Protein AF-A0A3C0JC57-F1 (afdb_monomer_lite)

Sequence (91 aa):
DVVGEVHRFLAERVFVAEMAGIARRNIVLDPGFGFGKSTAHNVELLAGLERLADLGLPVLAGLSRKRSIGEITGRAVPRERGAGSVAAPLI

pLDDT: mean 96.71, std 2.64, range [79.31, 98.69]

Foldseek 3Di:
DLLVVLLVVQLVVLVVCVVVVNDQQNDEAESPQQPVDDLVSNVVCLVNVVVSCVSVHHYDYQPQLHPSLCVVVVNPDSVVSHVSRVVSNVD

Secondary structure (DSSP, 8-state):
-HHHHHHHHHHHHHHHHHHTT--GGG--B---TTSS--HHHHHHHHHTHHHHHTTSS-B----TT-HHHHHHHT--SGGGGHHHHHHGGG-

Structure (mmCIF, N/CA/C/O backbone):
data_AF-A0A3C0JC57-F1
#
_entry.id   AF-A0A3C0JC57-F1
#
loop_
_atom_site.group_PDB
_atom_site.id
_atom_site.type_symbol
_atom_site.label_atom_id
_atom_site.label_alt_id
_atom_site.label_comp_id
_atom_site.label_asym_id
_atom_site.label_entity_id
_atom_site.label_seq_id
_atom_site.pdbx_PDB_ins_code
_atom_site.Cartn_x
_atom_site.Cartn_y
_atom_site.Cartn_z
_atom_site.occupancy
_atom_site.B_iso_or_equiv
_atom_site.auth_seq_id
_atom_site.auth_comp_id
_atom_site.auth_asym_id
_atom_site.auth_atom_id
_atom_site.pdbx_PDB_model_num
ATOM 1 N N . ASP A 1 1 ? -13.239 5.517 -8.954 1.00 89.69 1 ASP A N 1
ATOM 2 C CA . ASP A 1 1 ? -13.090 4.435 -7.960 1.00 89.69 1 ASP A CA 1
ATOM 3 C C . ASP A 1 1 ? -11.622 4.442 -7.534 1.00 89.69 1 ASP A C 1
ATOM 5 O O . ASP A 1 1 ? -10.779 4.795 -8.365 1.00 89.69 1 ASP A O 1
ATOM 9 N N . VAL A 1 2 ? -11.307 4.162 -6.265 1.00 97.38 2 VAL A N 1
ATOM 10 C CA . VAL A 1 2 ? -9.927 4.344 -5.762 1.00 97.38 2 VAL A CA 1
ATOM 11 C C . VAL A 1 2 ? -8.965 3.296 -6.332 1.00 97.38 2 VAL A C 1
ATOM 13 O O . VAL A 1 2 ? -7.774 3.571 -6.485 1.00 97.38 2 VAL A O 1
ATOM 16 N N . VAL A 1 3 ? -9.468 2.112 -6.691 1.00 97.50 3 VAL A N 1
ATOM 17 C CA . VAL A 1 3 ? -8.676 1.016 -7.264 1.00 97.50 3 VAL A CA 1
ATOM 18 C C . VAL A 1 3 ? -8.149 1.408 -8.640 1.00 97.50 3 VAL A C 1
ATOM 20 O O . VAL A 1 3 ? -6.956 1.284 -8.895 1.00 97.50 3 VAL A O 1
ATOM 23 N N . GLY A 1 4 ? -9.002 1.937 -9.514 1.00 97.88 4 GLY A N 1
ATOM 24 C CA . GLY A 1 4 ? -8.645 2.386 -10.857 1.00 97.88 4 GLY A CA 1
ATOM 25 C C . GLY A 1 4 ? -7.687 3.578 -10.853 1.00 97.88 4 GLY A C 1
ATOM 26 O O . GLY A 1 4 ? -6.786 3.653 -11.690 1.00 97.88 4 GLY A O 1
ATOM 27 N N . GLU A 1 5 ? -7.834 4.497 -9.896 1.00 98.06 5 GLU A N 1
ATOM 28 C CA . GLU A 1 5 ? -6.899 5.612 -9.714 1.00 98.06 5 GLU A CA 1
ATOM 29 C C . GLU A 1 5 ? -5.513 5.130 -9.274 1.00 98.06 5 GLU A C 1
ATOM 31 O O . GLU A 1 5 ? -4.513 5.508 -9.889 1.00 98.06 5 GLU A O 1
ATOM 36 N N . VAL A 1 6 ? -5.451 4.248 -8.270 1.00 98.19 6 VAL A N 1
ATOM 37 C CA . VAL A 1 6 ? -4.192 3.654 -7.797 1.00 98.19 6 VAL A CA 1
ATOM 38 C C . VAL A 1 6 ? -3.553 2.782 -8.876 1.00 98.19 6 VAL A C 1
ATOM 40 O O . VAL A 1 6 ? -2.351 2.898 -9.102 1.00 98.19 6 VAL A O 1
ATOM 43 N N . HIS A 1 7 ? -4.337 1.975 -9.593 1.00 98.25 7 HIS A N 1
ATOM 44 C CA . HIS A 1 7 ? -3.865 1.166 -10.716 1.00 98.25 7 HIS A CA 1
ATOM 45 C C . HIS A 1 7 ? -3.189 2.031 -11.782 1.00 98.25 7 HIS A C 1
ATOM 47 O O . HIS A 1 7 ? -2.053 1.772 -12.170 1.00 98.25 7 HIS A O 1
ATOM 53 N N . ARG A 1 8 ? -3.872 3.088 -12.243 1.00 98.38 8 ARG A N 1
ATOM 54 C CA . ARG A 1 8 ? -3.349 3.996 -13.274 1.00 98.38 8 ARG A CA 1
ATOM 55 C C . ARG A 1 8 ? -2.066 4.685 -12.821 1.00 98.38 8 ARG A C 1
ATOM 57 O O . ARG A 1 8 ? -1.114 4.740 -13.593 1.00 98.38 8 ARG A O 1
ATOM 64 N N . PHE A 1 9 ? -2.027 5.154 -11.575 1.00 98.38 9 PHE A N 1
ATOM 65 C CA . PHE A 1 9 ? -0.819 5.738 -10.999 1.00 98.38 9 PHE A CA 1
ATOM 66 C C . PHE A 1 9 ? 0.339 4.731 -10.972 1.00 98.38 9 PHE A C 1
ATOM 68 O O . PHE A 1 9 ? 1.436 5.041 -11.430 1.00 98.38 9 PHE A O 1
ATOM 75 N N . LEU A 1 10 ? 0.108 3.514 -10.473 1.00 98.25 10 LEU A N 1
ATOM 76 C CA . LEU A 1 10 ? 1.148 2.488 -10.400 1.00 98.25 10 LEU A CA 1
ATOM 77 C C . LEU A 1 10 ? 1.644 2.084 -11.793 1.00 98.25 10 LEU A C 1
ATOM 79 O O . LEU A 1 10 ? 2.852 1.991 -11.984 1.00 98.25 10 LEU A O 1
ATOM 83 N N . ALA A 1 11 ? 0.753 1.934 -12.774 1.00 98.31 11 ALA A N 1
ATOM 84 C CA . ALA A 1 11 ? 1.121 1.650 -14.161 1.00 98.31 11 ALA A CA 1
ATOM 85 C C .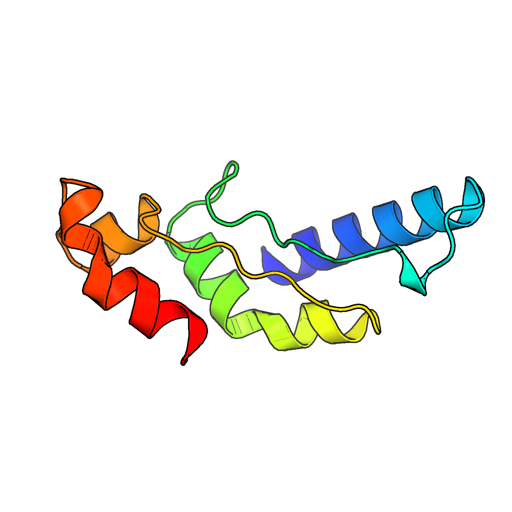 ALA A 1 11 ? 2.038 2.737 -14.754 1.00 98.31 11 ALA A C 1
ATOM 87 O O . ALA A 1 11 ? 3.067 2.425 -15.354 1.00 98.31 11 ALA A O 1
ATOM 88 N N . GLU A 1 12 ? 1.714 4.014 -14.527 1.00 98.62 12 GLU A N 1
ATOM 89 C CA . GLU A 1 12 ? 2.554 5.140 -14.946 1.00 98.62 12 GLU A CA 1
ATOM 90 C C . GLU A 1 12 ? 3.929 5.100 -14.261 1.00 98.62 12 GLU A C 1
ATOM 92 O O . GLU A 1 12 ? 4.962 5.284 -14.907 1.00 98.62 12 GLU A O 1
ATOM 97 N N . ARG A 1 13 ? 3.975 4.800 -12.957 1.00 98.44 13 ARG A N 1
ATOM 98 C CA . ARG A 1 13 ? 5.240 4.692 -12.215 1.00 98.44 13 ARG A CA 1
ATOM 99 C C . ARG A 1 13 ? 6.100 3.518 -12.669 1.00 98.44 13 ARG A C 1
ATOM 101 O O . ARG A 1 13 ? 7.320 3.672 -12.710 1.00 98.44 13 ARG A O 1
ATOM 108 N N . VAL A 1 14 ? 5.489 2.389 -13.024 1.00 98.44 14 VAL A N 1
ATOM 109 C CA . VAL A 1 14 ? 6.185 1.242 -13.622 1.00 98.44 14 VAL A CA 1
ATOM 110 C C . VAL A 1 14 ? 6.825 1.658 -14.942 1.00 98.44 14 VAL A C 1
ATOM 112 O O . VAL A 1 14 ? 8.026 1.466 -15.108 1.00 98.44 14 VAL A O 1
ATOM 115 N N . PHE A 1 15 ? 6.065 2.309 -15.828 1.00 98.38 15 PHE A N 1
ATOM 116 C CA . PHE A 1 15 ? 6.583 2.793 -17.109 1.00 98.38 15 PHE A CA 1
ATOM 117 C C . PHE A 1 15 ? 7.772 3.750 -16.929 1.00 98.38 15 PHE A C 1
ATOM 119 O O . PHE A 1 15 ? 8.811 3.586 -17.567 1.00 98.38 15 PHE A O 1
ATOM 126 N N . VAL A 1 16 ? 7.663 4.715 -16.008 1.00 98.69 16 VAL A N 1
ATOM 127 C CA . VAL A 1 16 ? 8.758 5.650 -15.693 1.00 98.69 16 VAL A CA 1
ATOM 128 C C . VAL A 1 16 ? 9.998 4.920 -15.164 1.00 98.69 16 VAL A C 1
ATOM 130 O O . VAL A 1 16 ? 11.116 5.264 -15.545 1.00 98.69 16 VAL A O 1
ATOM 133 N N . ALA A 1 17 ? 9.824 3.916 -14.301 1.00 98.56 17 ALA A N 1
ATOM 134 C CA . ALA A 1 17 ? 10.931 3.128 -13.762 1.00 98.56 17 ALA A CA 1
ATOM 135 C C . ALA A 1 17 ? 11.640 2.306 -14.853 1.00 98.56 17 ALA A C 1
ATOM 137 O O . ALA A 1 17 ? 12.870 2.315 -14.924 1.00 98.56 17 ALA A O 1
ATOM 138 N N . GLU A 1 18 ? 10.878 1.646 -15.728 1.00 98.31 18 GLU A N 1
ATOM 139 C CA . GLU A 1 18 ? 11.421 0.879 -16.855 1.00 98.31 18 GLU A CA 1
ATOM 140 C C . GLU A 1 18 ? 12.177 1.785 -17.835 1.00 98.31 18 GLU A C 1
ATOM 142 O O . GLU A 1 18 ? 13.290 1.453 -18.243 1.00 98.31 18 GLU A O 1
ATOM 147 N N . MET A 1 19 ? 11.643 2.976 -18.130 1.00 98.56 19 MET A N 1
ATOM 148 C CA . MET A 1 19 ? 12.323 3.966 -18.971 1.00 98.56 19 MET A CA 1
ATOM 149 C C . MET A 1 19 ? 13.622 4.502 -18.362 1.00 98.56 19 MET A C 1
ATOM 151 O O . MET A 1 19 ? 14.535 4.881 -19.093 1.00 98.56 19 MET A O 1
ATOM 155 N N . ALA A 1 20 ? 13.731 4.503 -17.034 1.00 98.62 20 ALA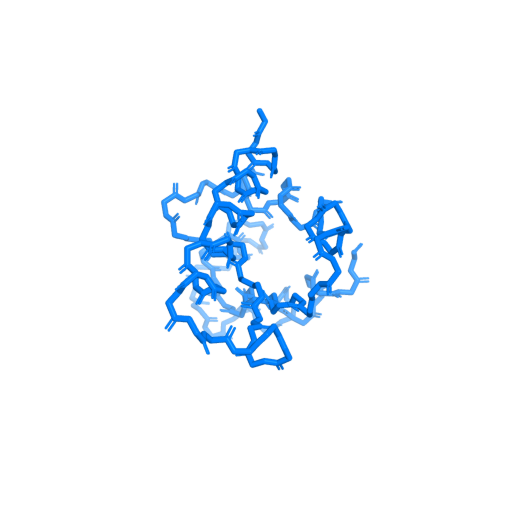 A N 1
ATOM 156 C CA . ALA A 1 20 ? 14.963 4.833 -16.325 1.00 98.62 20 ALA A CA 1
ATOM 157 C C . ALA A 1 20 ? 15.966 3.658 -16.261 1.00 98.62 20 ALA A C 1
ATOM 159 O O . ALA A 1 20 ? 17.017 3.785 -15.636 1.00 98.62 20 ALA A O 1
ATOM 160 N N . GLY A 1 21 ? 15.660 2.515 -16.887 1.00 98.56 21 GLY A N 1
ATOM 161 C CA . GLY A 1 21 ? 16.530 1.338 -16.938 1.00 98.56 21 GLY A CA 1
ATOM 162 C C . GLY A 1 21 ? 16.366 0.367 -15.765 1.00 98.56 21 GLY A C 1
ATOM 163 O O . GLY A 1 21 ? 17.163 -0.563 -15.625 1.00 98.56 21 GLY A O 1
ATOM 164 N N . ILE A 1 22 ? 15.346 0.539 -14.916 1.00 98.69 22 ILE A N 1
ATOM 165 C CA . ILE A 1 22 ? 15.060 -0.413 -13.838 1.00 98.69 22 ILE A CA 1
ATOM 166 C C . ILE A 1 22 ? 14.430 -1.661 -14.454 1.00 98.69 22 ILE A C 1
ATOM 168 O O . ILE A 1 22 ? 13.344 -1.618 -15.027 1.00 98.69 22 ILE A O 1
ATOM 172 N N . ALA A 1 23 ? 15.110 -2.799 -14.318 1.00 98.19 23 ALA A N 1
ATOM 173 C CA . ALA A 1 23 ? 14.584 -4.066 -14.802 1.00 98.19 23 ALA A CA 1
ATOM 174 C C . ALA A 1 23 ? 13.260 -4.406 -14.102 1.00 98.19 23 ALA A C 1
ATOM 176 O O . ALA A 1 23 ? 13.197 -4.410 -12.875 1.00 98.19 23 ALA A O 1
ATOM 177 N N . ARG A 1 24 ? 12.239 -4.793 -14.875 1.00 97.25 24 ARG A N 1
ATOM 178 C CA . ARG A 1 24 ? 10.893 -5.132 -14.382 1.00 97.25 24 ARG A CA 1
ATOM 179 C C . ARG A 1 24 ? 10.877 -6.078 -13.177 1.00 97.25 24 ARG A C 1
ATOM 181 O O . ARG A 1 24 ? 10.138 -5.863 -12.228 1.00 97.25 24 ARG A O 1
ATOM 188 N N . ARG A 1 25 ? 11.745 -7.095 -13.184 1.00 97.62 25 ARG A N 1
ATOM 189 C CA . ARG A 1 25 ? 11.904 -8.073 -12.087 1.00 97.62 25 ARG A CA 1
ATOM 190 C C . ARG A 1 25 ? 12.334 -7.463 -10.742 1.00 97.62 25 ARG A C 1
ATOM 192 O O . ARG A 1 25 ? 12.234 -8.130 -9.723 1.00 97.62 25 ARG A O 1
ATOM 199 N N . ASN A 1 26 ? 12.832 -6.227 -10.751 1.00 98.25 26 ASN A N 1
ATOM 200 C CA . ASN A 1 26 ? 13.233 -5.476 -9.562 1.00 98.25 26 ASN A CA 1
ATOM 201 C C . ASN A 1 26 ? 12.111 -4.546 -9.057 1.00 98.25 26 ASN A C 1
ATOM 203 O O . ASN A 1 26 ? 12.354 -3.749 -8.153 1.00 98.25 26 ASN A O 1
ATOM 207 N N . ILE A 1 27 ? 10.913 -4.598 -9.649 1.00 98.31 27 ILE A N 1
ATOM 208 C CA . ILE A 1 27 ? 9.776 -3.743 -9.298 1.00 98.31 27 ILE A CA 1
ATOM 209 C C . ILE A 1 27 ? 8.737 -4.565 -8.527 1.00 98.31 27 ILE A C 1
ATOM 211 O O . ILE A 1 2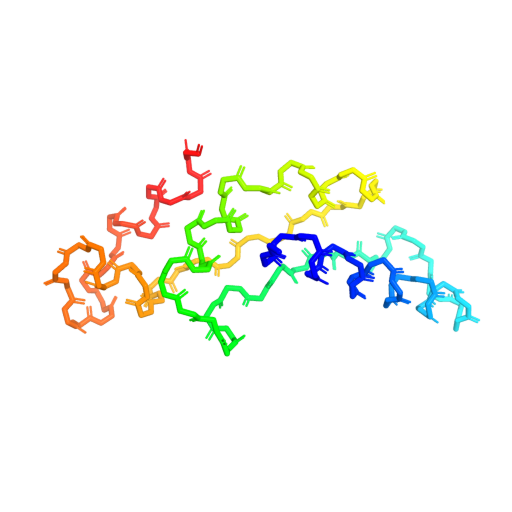7 ? 8.402 -5.685 -8.906 1.00 98.31 27 ILE A O 1
ATOM 215 N N . VAL A 1 28 ? 8.207 -3.978 -7.455 1.00 98.25 28 VAL A N 1
ATOM 216 C CA . VAL A 1 28 ? 7.082 -4.496 -6.665 1.00 98.25 28 VAL A CA 1
ATOM 217 C C . VAL A 1 28 ? 6.065 -3.369 -6.513 1.00 98.25 28 VAL A C 1
ATOM 219 O O . VAL A 1 28 ? 6.443 -2.212 -6.322 1.00 98.25 28 VAL A O 1
ATOM 222 N N . LEU A 1 29 ? 4.780 -3.696 -6.614 1.00 98.19 29 LEU A N 1
ATOM 223 C CA . LEU A 1 29 ? 3.684 -2.744 -6.476 1.00 98.19 29 LEU A CA 1
ATOM 224 C C . LEU A 1 29 ? 3.223 -2.666 -5.021 1.00 98.19 29 LEU A C 1
ATOM 226 O O . LEU A 1 29 ? 2.992 -3.697 -4.402 1.00 98.19 29 LEU A O 1
ATOM 230 N N . ASP A 1 30 ? 3.022 -1.462 -4.490 1.00 97.88 30 ASP A N 1
ATOM 231 C CA . ASP A 1 30 ? 2.354 -1.246 -3.200 1.00 97.88 30 ASP A CA 1
ATOM 232 C C . ASP A 1 30 ? 1.179 -0.268 -3.409 1.00 97.88 30 ASP A C 1
ATOM 234 O O . ASP A 1 30 ? 1.408 0.873 -3.826 1.00 97.88 30 ASP A O 1
ATOM 238 N N . PRO A 1 31 ? -0.081 -0.662 -3.132 1.00 96.50 31 PRO A N 1
ATOM 239 C CA . PRO A 1 31 ? -1.244 0.229 -3.228 1.00 96.50 31 PRO A CA 1
ATOM 240 C C . PRO A 1 31 ? -1.242 1.363 -2.190 1.00 96.50 31 PRO A C 1
ATOM 242 O O . PRO A 1 31 ? -2.075 2.279 -2.238 1.00 96.50 31 PRO A O 1
ATOM 245 N N . GLY A 1 32 ? -0.338 1.317 -1.214 1.00 96.69 32 GLY A N 1
ATOM 246 C CA . GLY A 1 32 ? -0.149 2.348 -0.209 1.00 96.69 32 GLY A CA 1
ATOM 247 C C . GLY A 1 32 ? -1.348 2.453 0.724 1.00 96.69 32 GLY A C 1
ATOM 248 O O . GLY A 1 32 ? -1.931 3.535 0.865 1.00 96.69 32 GLY A O 1
ATOM 249 N N . PHE A 1 33 ? -1.739 1.344 1.362 1.00 97.31 33 PHE A N 1
ATOM 250 C CA . PHE A 1 33 ? -2.808 1.349 2.364 1.00 97.31 33 PHE A CA 1
ATOM 251 C C . PHE A 1 33 ? -2.537 2.417 3.438 1.00 97.31 33 PHE A C 1
ATOM 253 O O . PHE A 1 33 ? -1.438 2.519 3.988 1.00 97.31 33 PHE A O 1
ATOM 260 N N . GLY A 1 34 ? -3.539 3.231 3.764 1.00 94.88 34 GLY A N 1
ATOM 261 C CA . GLY A 1 34 ? -3.447 4.284 4.784 1.00 94.88 34 GLY A CA 1
ATOM 262 C C . GLY A 1 34 ? -2.687 5.561 4.393 1.00 94.88 34 GLY A C 1
ATOM 263 O O . GLY A 1 34 ? -2.659 6.489 5.198 1.00 94.88 34 GLY A O 1
ATOM 264 N N . PHE A 1 35 ? -2.115 5.664 3.189 1.00 96.12 35 PHE A N 1
ATOM 265 C CA . PHE A 1 35 ? -1.488 6.903 2.703 1.00 96.12 35 PHE A CA 1
ATOM 266 C C . PHE A 1 35 ? -2.525 7.797 2.021 1.00 96.12 35 PHE A C 1
ATOM 268 O O . PHE A 1 35 ? -2.825 7.605 0.845 1.00 96.12 35 PHE A O 1
ATOM 275 N N . GLY A 1 36 ? -3.105 8.740 2.772 1.00 95.00 36 GLY A N 1
ATOM 276 C CA . GLY A 1 36 ? -4.145 9.647 2.261 1.00 95.00 36 GLY A CA 1
ATOM 277 C C . GLY A 1 36 ? -5.477 8.956 1.941 1.00 95.00 36 GLY A C 1
ATOM 278 O O . GLY A 1 36 ? -6.302 9.509 1.222 1.00 95.00 36 GLY A O 1
ATOM 279 N N . LYS A 1 37 ? -5.692 7.737 2.454 1.00 96.94 37 LYS A N 1
ATOM 280 C CA . LYS A 1 37 ? -6.855 6.896 2.145 1.00 96.94 37 LYS A CA 1
ATOM 281 C C . LYS A 1 37 ? -7.752 6.719 3.362 1.00 96.94 37 LYS A C 1
ATOM 283 O O . LYS A 1 37 ? -7.263 6.422 4.455 1.00 96.94 37 LYS A O 1
ATOM 288 N N . SER A 1 38 ? -9.058 6.874 3.152 1.00 97.88 38 SER A N 1
ATOM 289 C CA . SER A 1 38 ? -10.080 6.545 4.145 1.00 97.88 38 SER A CA 1
ATOM 290 C C . SER A 1 38 ? -10.134 5.031 4.385 1.00 97.88 38 SER A C 1
ATOM 292 O O . SER A 1 38 ? -9.567 4.240 3.629 1.00 97.88 38 SER A O 1
ATOM 294 N N . THR A 1 39 ? -10.839 4.603 5.430 1.00 97.81 39 THR A N 1
ATOM 295 C CA . THR A 1 39 ? -11.069 3.171 5.661 1.00 97.81 39 THR A CA 1
ATOM 296 C C . THR A 1 39 ? -11.882 2.529 4.552 1.00 97.81 39 THR A C 1
ATOM 298 O O . THR A 1 39 ? -11.514 1.443 4.121 1.00 97.81 39 THR A O 1
ATOM 301 N N . ALA A 1 40 ? -12.884 3.225 4.007 1.00 97.75 40 ALA A N 1
ATOM 302 C CA . ALA A 1 40 ? -13.613 2.756 2.832 1.00 97.75 40 ALA A CA 1
ATOM 303 C C . ALA A 1 40 ? -12.672 2.535 1.635 1.00 97.75 40 ALA A C 1
ATOM 305 O O . ALA A 1 40 ? -12.681 1.460 1.049 1.00 97.75 40 ALA A O 1
ATOM 306 N N . HIS A 1 41 ? -11.775 3.489 1.350 1.00 98.00 41 HIS A N 1
ATOM 307 C CA . HIS A 1 41 ? -10.787 3.335 0.276 1.00 98.00 41 HIS A CA 1
ATOM 308 C C . HIS A 1 41 ? -9.837 2.151 0.511 1.00 98.00 41 HIS A C 1
ATOM 310 O O . HIS A 1 41 ? -9.489 1.444 -0.427 1.00 98.00 41 HIS A O 1
ATOM 316 N N . ASN A 1 42 ? -9.394 1.927 1.753 1.00 97.44 42 ASN A N 1
ATOM 317 C CA . ASN A 1 42 ? -8.524 0.792 2.067 1.00 97.44 42 ASN A CA 1
ATOM 318 C C . ASN A 1 42 ? -9.257 -0.551 1.932 1.00 97.44 42 ASN A C 1
ATOM 320 O O . ASN A 1 42 ? -8.638 -1.521 1.518 1.00 97.44 42 ASN A O 1
ATOM 324 N N . VAL A 1 43 ? -10.552 -0.619 2.249 1.00 96.25 43 VAL A N 1
ATOM 325 C CA . VAL A 1 43 ? -11.358 -1.832 2.030 1.00 96.25 43 VAL A CA 1
ATOM 326 C C . VAL A 1 43 ? -11.577 -2.076 0.535 1.00 96.25 43 VAL A C 1
ATOM 328 O O . VAL A 1 43 ? -11.398 -3.198 0.076 1.00 96.25 43 VAL A O 1
ATOM 331 N N . GLU A 1 44 ? -11.881 -1.031 -0.237 1.00 96.81 44 GLU A N 1
ATOM 332 C CA . GLU A 1 44 ? -12.045 -1.126 -1.695 1.00 96.81 44 GLU A CA 1
ATOM 333 C C . GLU A 1 44 ? -10.749 -1.589 -2.382 1.00 96.81 44 GLU A C 1
ATOM 335 O O . GLU A 1 44 ? -10.782 -2.462 -3.243 1.00 96.81 44 GLU A O 1
ATOM 340 N N . LEU A 1 45 ? -9.588 -1.081 -1.949 1.00 96.94 45 LEU A N 1
ATOM 341 C CA . LEU A 1 45 ? -8.286 -1.539 -2.446 1.00 96.94 45 LEU A CA 1
ATOM 342 C C . LEU A 1 45 ? -7.963 -2.979 -2.077 1.00 96.94 45 LEU A C 1
ATOM 344 O O . LEU A 1 45 ? -7.336 -3.661 -2.878 1.00 96.94 45 LEU A O 1
ATOM 348 N N . LEU A 1 46 ? -8.356 -3.424 -0.882 1.00 95.69 46 LEU A N 1
ATOM 349 C CA . LEU A 1 46 ? -8.148 -4.805 -0.458 1.00 95.69 46 LEU A CA 1
ATOM 350 C C . LEU A 1 46 ? -8.965 -5.757 -1.340 1.00 95.69 46 LEU A C 1
ATOM 352 O O . LEU A 1 46 ? -8.403 -6.688 -1.904 1.00 95.69 46 LEU A O 1
ATOM 356 N N . ALA A 1 47 ? -10.246 -5.445 -1.554 1.00 95.12 47 ALA A N 1
ATOM 357 C CA . ALA A 1 47 ? -11.123 -6.199 -2.451 1.00 95.12 47 ALA A CA 1
ATOM 358 C C . ALA A 1 47 ? -10.690 -6.129 -3.930 1.00 95.12 47 ALA A C 1
ATOM 360 O O . ALA A 1 47 ? -11.002 -7.018 -4.714 1.00 95.12 47 ALA A O 1
ATOM 361 N N . GLY A 1 48 ? -9.982 -5.066 -4.321 1.00 94.62 48 GLY A N 1
ATOM 362 C CA . GLY A 1 48 ? -9.489 -4.840 -5.678 1.00 94.62 48 GLY A CA 1
ATOM 363 C C . GLY A 1 48 ? -8.032 -5.243 -5.919 1.00 94.62 48 GLY A C 1
ATOM 364 O O . GLY A 1 48 ? -7.475 -4.832 -6.937 1.00 94.62 48 GLY A O 1
ATOM 365 N N . LEU A 1 49 ? -7.388 -5.991 -5.012 1.00 94.00 49 LEU A N 1
ATOM 366 C CA . LEU A 1 49 ? -5.963 -6.335 -5.127 1.00 94.00 49 LEU A CA 1
ATOM 367 C C . LEU A 1 49 ? -5.627 -7.090 -6.421 1.00 94.00 49 LEU A C 1
ATOM 369 O O . LEU A 1 49 ? -4.592 -6.810 -7.024 1.00 94.00 49 LEU A O 1
ATOM 373 N N . GLU A 1 50 ? -6.498 -7.994 -6.876 1.00 92.94 50 GLU A N 1
ATOM 374 C CA . GLU A 1 50 ? -6.292 -8.752 -8.122 1.00 92.94 50 GLU A CA 1
ATOM 375 C C . GLU A 1 50 ? -6.148 -7.826 -9.334 1.00 92.94 50 GLU A C 1
ATOM 377 O O . GLU A 1 50 ? -5.232 -7.985 -10.136 1.00 92.94 50 GLU A O 1
ATOM 382 N N . ARG A 1 51 ? -6.955 -6.761 -9.393 1.00 95.00 51 ARG A N 1
ATOM 383 C CA . ARG A 1 51 ? -6.884 -5.762 -10.465 1.00 95.00 51 ARG A CA 1
ATOM 384 C C . ARG A 1 51 ? -5.543 -5.028 -10.497 1.00 95.00 51 ARG A C 1
ATOM 386 O O . ARG A 1 51 ? -5.140 -4.534 -11.541 1.00 95.00 51 ARG A O 1
ATOM 393 N N . LEU A 1 52 ? -4.845 -4.918 -9.366 1.00 94.31 52 LEU A N 1
ATOM 394 C CA . LEU A 1 52 ? -3.490 -4.357 -9.328 1.00 94.31 52 LEU A CA 1
ATOM 395 C C . LEU A 1 52 ? -2.443 -5.370 -9.799 1.00 94.31 52 LEU A C 1
ATOM 397 O O . LEU A 1 52 ? -1.448 -4.977 -10.408 1.00 94.31 52 LEU A O 1
ATOM 401 N N . ALA A 1 53 ? -2.675 -6.658 -9.541 1.00 93.19 53 ALA A N 1
ATOM 402 C CA . ALA A 1 53 ? -1.817 -7.743 -10.000 1.00 93.19 53 ALA A CA 1
ATOM 403 C C . ALA A 1 53 ? -1.872 -7.946 -11.528 1.00 93.19 53 ALA A C 1
ATOM 405 O O . ALA A 1 53 ? -0.895 -8.439 -12.094 1.00 93.19 53 ALA A O 1
ATOM 406 N N . ASP A 1 54 ? -2.929 -7.481 -12.210 1.00 95.00 54 ASP A N 1
ATOM 407 C CA . ASP A 1 54 ? -3.047 -7.473 -13.684 1.00 95.00 54 ASP A CA 1
ATOM 408 C C . ASP A 1 54 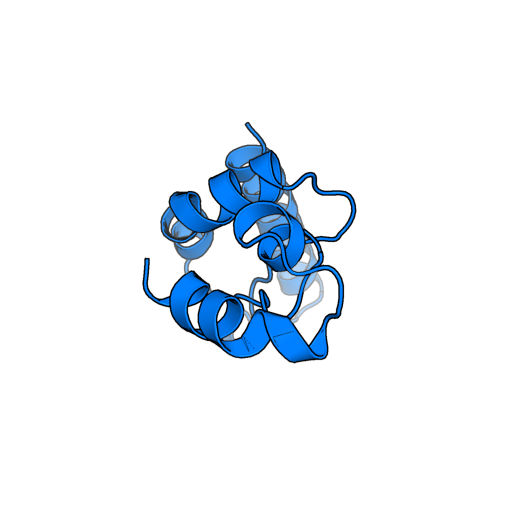? -1.897 -6.732 -14.389 1.00 95.00 54 ASP A C 1
ATOM 410 O O . ASP A 1 54 ? -1.600 -6.979 -15.559 1.00 95.00 54 ASP A O 1
ATOM 414 N N . LEU A 1 55 ? -1.178 -5.865 -13.670 1.00 95.19 55 LEU A N 1
ATOM 415 C CA . LEU A 1 55 ? 0.057 -5.248 -14.149 1.00 95.19 55 LEU A CA 1
ATOM 416 C C . LEU A 1 55 ? 1.224 -6.245 -14.262 1.00 95.19 55 LEU A C 1
ATOM 418 O O . LEU A 1 55 ? 2.317 -5.844 -14.647 1.00 95.19 55 LEU A O 1
ATOM 422 N N . GLY A 1 56 ? 1.055 -7.529 -13.941 1.00 95.88 56 GLY A N 1
ATOM 423 C CA . GLY A 1 56 ? 2.078 -8.565 -14.127 1.00 95.88 56 GLY A CA 1
ATOM 424 C C . GLY A 1 56 ? 3.323 -8.363 -13.257 1.00 95.88 56 GLY A C 1
ATOM 425 O O . GLY A 1 56 ? 4.433 -8.697 -13.675 1.00 95.88 56 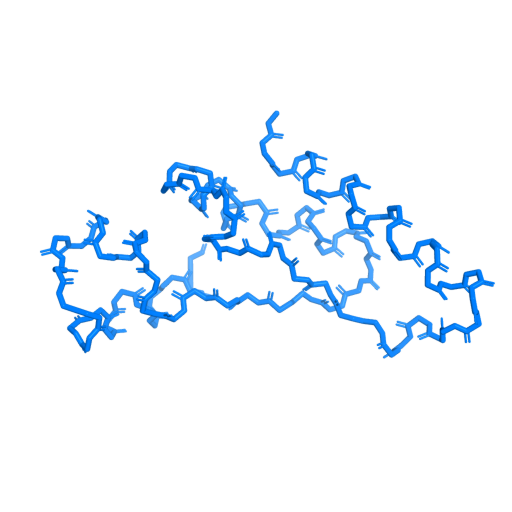GLY A O 1
ATOM 426 N N . LEU A 1 57 ? 3.150 -7.757 -12.082 1.00 97.38 57 LEU A N 1
ATOM 427 C CA . LEU A 1 57 ? 4.196 -7.485 -11.098 1.00 97.38 57 LEU A CA 1
ATOM 428 C C . LEU A 1 57 ? 3.743 -7.976 -9.716 1.00 97.38 57 LEU A C 1
ATOM 430 O O . LEU A 1 57 ? 2.546 -7.930 -9.426 1.00 97.38 57 LEU A O 1
ATOM 434 N N . PRO A 1 58 ? 4.667 -8.412 -8.841 1.00 97.19 58 PRO A N 1
ATOM 435 C CA . PRO A 1 58 ? 4.318 -8.768 -7.471 1.00 97.19 58 PRO A CA 1
ATOM 436 C C . PRO A 1 58 ? 3.671 -7.587 -6.742 1.00 97.19 58 PRO A C 1
ATOM 438 O O . PRO A 1 58 ? 4.128 -6.450 -6.876 1.00 97.19 58 PRO A O 1
ATOM 441 N N . VAL A 1 59 ? 2.647 -7.865 -5.934 1.00 96.81 59 VAL A N 1
ATOM 442 C CA . VAL A 1 59 ? 1.969 -6.865 -5.100 1.00 96.81 59 VAL A CA 1
ATOM 443 C C . VAL A 1 59 ? 2.322 -7.097 -3.632 1.00 96.81 59 VAL A C 1
ATOM 445 O O . VAL A 1 59 ? 2.166 -8.196 -3.104 1.00 96.81 59 VAL A O 1
ATOM 448 N N . LEU A 1 60 ? 2.790 -6.048 -2.962 1.00 96.69 60 LEU A N 1
ATOM 449 C CA . LEU A 1 60 ? 3.014 -5.993 -1.525 1.00 96.69 60 LEU A CA 1
ATOM 450 C C . LEU A 1 60 ? 1.800 -5.346 -0.856 1.00 96.69 60 LEU A C 1
ATOM 452 O O . LEU A 1 60 ? 1.454 -4.205 -1.144 1.00 96.69 60 LEU A O 1
ATOM 456 N N . ALA A 1 61 ? 1.177 -6.056 0.084 1.00 95.19 61 ALA A N 1
ATOM 457 C CA . ALA A 1 61 ? 0.028 -5.564 0.839 1.00 95.19 61 ALA A CA 1
ATOM 458 C C . ALA A 1 61 ? 0.409 -5.280 2.301 1.00 95.19 61 ALA A C 1
ATOM 460 O O . ALA A 1 61 ? 0.427 -6.164 3.157 1.00 95.19 61 ALA A O 1
ATOM 461 N N . GLY A 1 62 ? 0.710 -4.021 2.621 1.00 95.56 62 GLY A N 1
ATOM 462 C CA . GLY A 1 62 ? 1.034 -3.617 3.988 1.00 95.56 62 GLY A CA 1
ATOM 463 C C . GLY A 1 62 ? -0.193 -3.135 4.760 1.00 95.56 62 GLY A C 1
ATOM 464 O O . GLY A 1 62 ? -0.469 -1.947 4.723 1.00 95.56 62 GLY A O 1
ATOM 465 N N . LEU A 1 63 ? -0.908 -3.988 5.506 1.00 95.75 63 LEU A N 1
ATOM 466 C CA . LEU A 1 63 ? -2.076 -3.573 6.325 1.00 95.75 63 LEU A CA 1
ATOM 467 C C . LEU A 1 63 ? -1.818 -3.543 7.844 1.00 95.75 63 LEU A C 1
ATOM 469 O O . LEU A 1 63 ? -2.657 -3.074 8.619 1.00 95.75 63 LEU A O 1
ATOM 473 N N . SER A 1 64 ? -0.639 -3.999 8.275 1.00 97.25 64 SER A N 1
ATOM 474 C CA . SER A 1 64 ? -0.316 -4.244 9.684 1.00 97.25 64 SER A CA 1
ATOM 475 C C . SER A 1 64 ? -0.553 -3.031 10.587 1.00 97.25 64 SER A C 1
ATOM 477 O O . SER A 1 64 ? 0.036 -1.963 10.411 1.00 97.25 64 SER A O 1
ATOM 479 N N . ARG A 1 65 ? -1.441 -3.216 11.572 1.00 97.44 65 ARG A N 1
ATOM 480 C CA . ARG A 1 65 ? -1.805 -2.270 12.640 1.00 97.44 65 ARG A CA 1
ATOM 481 C C . ARG A 1 65 ? -2.258 -0.892 12.153 1.00 97.44 65 ARG A C 1
ATOM 483 O O . ARG A 1 65 ? -2.302 0.052 12.949 1.00 97.44 65 ARG A O 1
ATOM 490 N N . LYS A 1 66 ? -2.639 -0.755 10.880 1.00 97.31 66 LYS A N 1
ATOM 491 C CA . LYS A 1 66 ? -3.079 0.526 10.315 1.00 97.31 66 LYS A CA 1
ATOM 492 C C . LYS A 1 66 ? -4.350 1.039 10.986 1.00 97.31 66 LYS A C 1
ATOM 494 O O . LYS A 1 66 ? -5.113 0.281 11.585 1.00 97.31 66 LYS A O 1
ATOM 499 N N . ARG A 1 67 ? -4.572 2.353 10.872 1.00 97.50 67 ARG A N 1
ATOM 500 C CA . ARG A 1 67 ? -5.746 3.043 11.431 1.00 97.50 67 ARG A CA 1
ATOM 501 C C . ARG A 1 67 ? -7.052 2.374 11.001 1.00 97.50 67 ARG A C 1
ATOM 503 O O . ARG A 1 67 ? -7.889 2.126 11.855 1.00 97.50 67 ARG A O 1
ATOM 510 N N . SER A 1 68 ? -7.162 1.982 9.731 1.00 97.62 68 SER A N 1
ATOM 511 C CA . SER A 1 68 ? -8.348 1.308 9.191 1.00 97.62 68 SER A CA 1
ATOM 512 C C . SER A 1 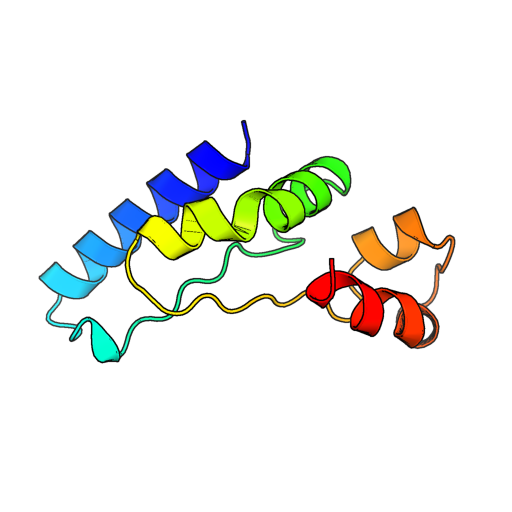68 ? -8.669 -0.024 9.857 1.00 97.62 68 SER A C 1
ATOM 514 O O . SER A 1 68 ? -9.834 -0.291 10.115 1.00 97.62 68 SER A O 1
ATOM 516 N N . ILE A 1 69 ? -7.662 -0.816 10.242 1.00 98.06 69 ILE A N 1
ATOM 517 C CA . ILE A 1 69 ? -7.901 -2.027 11.041 1.00 98.06 69 ILE A CA 1
ATOM 518 C C . ILE A 1 69 ? -8.501 -1.652 12.398 1.00 98.06 69 ILE A C 1
ATOM 520 O O . ILE A 1 69 ? -9.437 -2.297 12.861 1.00 98.06 69 ILE A O 1
ATOM 524 N N . GLY A 1 70 ? -7.988 -0.593 13.029 1.00 98.06 70 GLY A N 1
ATOM 525 C CA . GLY A 1 70 ? -8.528 -0.076 14.285 1.00 98.06 70 GLY A CA 1
ATOM 526 C C . GLY A 1 70 ? -9.975 0.397 14.162 1.00 98.06 70 GLY A C 1
ATOM 527 O O . GLY A 1 70 ? -10.786 0.054 15.013 1.00 98.06 70 GLY A O 1
ATOM 528 N N . GLU A 1 71 ? -10.302 1.125 13.094 1.00 98.19 71 GLU A N 1
ATOM 529 C CA . GLU A 1 71 ? -11.662 1.610 12.826 1.00 98.19 71 GLU A CA 1
ATOM 530 C C . GLU A 1 71 ? -12.650 0.462 12.578 1.00 98.19 71 GLU A C 1
ATOM 532 O O . GLU A 1 71 ? -13.733 0.470 13.150 1.00 98.19 71 GLU A O 1
ATOM 537 N N . ILE A 1 72 ? -12.259 -0.558 11.805 1.00 97.06 72 ILE A N 1
ATOM 538 C CA . ILE A 1 72 ? -13.107 -1.728 11.513 1.00 97.06 72 ILE A CA 1
ATOM 539 C C . ILE A 1 72 ? -13.339 -2.586 12.766 1.00 97.06 72 ILE A C 1
ATOM 541 O O . ILE A 1 72 ? -14.423 -3.124 12.965 1.00 97.06 72 ILE A O 1
ATOM 545 N N . THR A 1 73 ? -12.320 -2.732 13.617 1.00 97.56 73 THR A N 1
ATOM 546 C CA . THR A 1 73 ? -12.349 -3.664 14.763 1.00 97.56 73 THR A CA 1
ATOM 547 C C . THR A 1 73 ? -12.636 -3.000 16.112 1.00 97.56 73 THR A C 1
ATOM 549 O O . THR A 1 73 ? -12.636 -3.682 17.138 1.00 97.56 73 THR A O 1
ATOM 552 N N . GLY A 1 74 ? -12.826 -1.677 16.148 1.00 98.12 74 GLY A N 1
ATOM 553 C CA . GLY A 1 74 ? -12.999 -0.912 17.389 1.00 98.12 74 GLY A CA 1
ATOM 554 C C . GLY A 1 74 ? -11.747 -0.863 18.280 1.00 98.12 74 GLY A C 1
ATOM 555 O O . GLY A 1 74 ? -11.855 -0.696 19.493 1.00 98.12 74 GLY A O 1
ATOM 556 N N . ARG A 1 75 ? -10.544 -1.039 17.714 1.00 98.19 75 ARG A N 1
ATOM 557 C CA . ARG A 1 75 ? -9.270 -1.089 18.459 1.00 98.19 75 ARG A CA 1
ATOM 558 C C . ARG A 1 75 ? -8.477 0.207 18.317 1.00 98.19 75 ARG A C 1
ATOM 560 O O . ARG A 1 75 ? -7.755 0.427 17.334 1.00 98.19 75 ARG A O 1
ATOM 567 N N . ALA A 1 76 ? -8.565 1.050 19.345 1.00 96.88 76 ALA A N 1
ATOM 568 C CA . ALA A 1 76 ? -7.874 2.335 19.391 1.00 96.88 76 ALA A CA 1
ATOM 569 C C . ALA A 1 76 ? -6.343 2.182 19.427 1.00 96.88 76 ALA A C 1
ATOM 571 O O . ALA A 1 76 ? -5.646 2.885 18.694 1.00 96.88 76 ALA A O 1
ATOM 572 N N . VAL A 1 77 ? -5.803 1.232 20.200 1.00 98.00 77 VAL A N 1
ATOM 573 C CA . VAL A 1 77 ? -4.350 1.072 20.371 1.00 98.00 77 VAL A CA 1
ATOM 574 C C . VAL A 1 77 ? -3.761 0.181 19.263 1.00 98.00 77 VAL A C 1
ATOM 576 O O . VAL A 1 77 ? -4.215 -0.949 19.086 1.00 98.00 77 VAL A O 1
ATOM 579 N N . PRO A 1 78 ? -2.704 0.604 18.533 1.00 97.94 78 PRO A N 1
ATOM 580 C CA . PRO A 1 78 ? -2.128 -0.186 17.439 1.00 97.94 78 PRO A CA 1
ATOM 581 C C . PRO A 1 78 ? -1.698 -1.607 17.821 1.00 97.94 78 PRO A C 1
ATOM 583 O O . PRO A 1 78 ? -1.856 -2.528 17.022 1.00 97.94 78 PRO A O 1
ATOM 586 N N . ARG A 1 79 ? -1.188 -1.809 19.045 1.00 97.88 79 ARG A N 1
ATOM 587 C CA . ARG A 1 79 ? -0.758 -3.134 19.529 1.00 97.88 79 ARG A CA 1
ATOM 588 C C . ARG A 1 79 ? -1.903 -4.153 19.598 1.00 97.88 79 ARG A C 1
ATOM 590 O O . ARG A 1 79 ? -1.651 -5.344 19.488 1.00 97.88 79 ARG A O 1
ATOM 597 N N . GLU A 1 80 ? -3.143 -3.688 19.741 1.00 98.06 80 GLU A N 1
ATOM 598 C CA . GLU A 1 80 ? -4.344 -4.525 19.882 1.00 98.06 80 GLU A CA 1
ATOM 599 C C . GLU A 1 80 ? -4.933 -4.940 18.528 1.00 98.06 80 GLU A C 1
ATOM 601 O O . GLU A 1 80 ? -5.820 -5.785 18.458 1.00 98.06 80 GLU A O 1
ATOM 606 N N . ARG A 1 81 ? -4.419 -4.385 17.424 1.00 98.25 81 ARG A N 1
ATOM 607 C CA . ARG A 1 81 ? -4.908 -4.638 16.060 1.00 98.25 81 ARG A CA 1
ATOM 608 C C . ARG A 1 81 ? -4.348 -5.926 15.446 1.00 98.25 81 ARG A C 1
ATOM 610 O O . ARG A 1 81 ? -4.466 -6.116 14.239 1.00 98.25 81 ARG A O 1
ATOM 617 N N . GLY A 1 82 ? -3.708 -6.790 16.239 1.00 97.44 82 GLY A N 1
ATOM 618 C CA . GLY A 1 82 ? -2.996 -7.983 15.765 1.00 97.44 82 GLY A CA 1
ATOM 619 C C . GLY A 1 82 ? -3.885 -8.940 14.970 1.00 97.44 82 GLY A C 1
ATOM 620 O O . GLY A 1 82 ? -3.592 -9.207 13.810 1.00 97.44 82 GLY A O 1
ATOM 621 N N . ALA A 1 83 ? -5.006 -9.372 15.554 1.00 97.50 83 ALA A N 1
ATOM 622 C CA . ALA A 1 83 ? -5.931 -10.299 14.898 1.00 97.50 83 ALA A CA 1
ATOM 623 C C . ALA A 1 83 ? -6.473 -9.740 13.571 1.00 97.50 83 ALA A C 1
ATOM 625 O O . ALA A 1 83 ? -6.383 -10.400 12.542 1.00 97.50 83 ALA A O 1
ATOM 626 N N . GLY A 1 84 ? -6.939 -8.485 13.564 1.00 97.06 84 GLY A N 1
ATOM 627 C CA . GLY A 1 84 ? -7.416 -7.836 12.338 1.00 97.06 84 GLY A CA 1
ATOM 628 C C . GLY A 1 84 ? -6.321 -7.648 11.282 1.00 97.06 84 GLY A C 1
ATOM 629 O O . GLY A 1 84 ? -6.591 -7.748 10.093 1.00 97.06 84 GLY A O 1
ATOM 630 N N . SER A 1 85 ? -5.070 -7.433 11.703 1.00 97.31 85 SER A N 1
ATOM 631 C CA . SER A 1 85 ? -3.931 -7.299 10.783 1.00 97.31 85 SER A CA 1
ATOM 632 C C . SER A 1 85 ? -3.574 -8.610 10.088 1.00 97.31 85 SER A C 1
ATOM 634 O O . SER A 1 85 ? -3.134 -8.576 8.946 1.00 97.31 85 SER A O 1
ATOM 636 N N . VAL A 1 86 ? -3.737 -9.741 10.781 1.00 97.31 86 VAL A N 1
ATOM 637 C CA . VAL A 1 86 ? -3.501 -11.082 10.226 1.00 97.31 86 VAL A CA 1
ATOM 638 C C . VAL A 1 86 ? -4.673 -11.532 9.358 1.00 97.31 86 VAL A C 1
ATOM 640 O O . VAL A 1 86 ? -4.448 -12.180 8.347 1.00 97.31 86 VAL A O 1
ATOM 643 N N . ALA A 1 87 ? -5.904 -11.167 9.722 1.00 96.62 87 ALA A N 1
ATOM 644 C CA . ALA A 1 87 ? -7.095 -11.517 8.953 1.00 96.62 87 ALA A CA 1
ATOM 645 C C . ALA A 1 87 ? -7.193 -10.760 7.620 1.00 96.62 87 ALA A C 1
ATOM 647 O O . ALA A 1 87 ? -7.604 -11.341 6.625 1.00 96.62 87 ALA A O 1
ATOM 648 N N . ALA A 1 88 ? -6.806 -9.480 7.587 1.00 94.31 88 ALA A N 1
ATOM 649 C CA . ALA A 1 88 ? -6.945 -8.640 6.399 1.00 94.31 88 ALA A CA 1
ATOM 650 C C . ALA A 1 88 ? -6.320 -9.212 5.104 1.00 94.31 88 ALA A C 1
ATOM 652 O O . ALA A 1 88 ? -6.984 -9.141 4.084 1.00 94.31 88 ALA A O 1
ATOM 653 N N . PRO A 1 89 ? -5.100 -9.781 5.082 1.00 88.56 89 PRO A N 1
ATOM 654 C CA . PRO A 1 89 ? -4.541 -10.371 3.859 1.00 88.56 89 PRO A CA 1
ATOM 655 C C . PRO A 1 89 ? -5.111 -11.755 3.483 1.00 88.56 89 PRO A C 1
ATOM 657 O O . PRO A 1 89 ? -4.623 -12.346 2.525 1.00 88.56 89 PRO A O 1
ATOM 660 N N . LEU A 1 90 ? -6.059 -12.312 4.248 1.00 90.31 90 LEU A N 1
ATOM 661 C CA . LEU A 1 90 ? -6.655 -13.638 4.002 1.00 90.31 90 LEU A CA 1
ATOM 662 C C . LEU A 1 90 ? -8.037 -13.575 3.334 1.00 90.31 90 LEU A C 1
ATOM 664 O O . LEU A 1 90 ? -8.630 -14.627 3.091 1.00 90.31 90 LEU A O 1
ATOM 668 N N . ILE A 1 91 ? -8.562 -12.369 3.116 1.00 79.31 91 ILE A N 1
ATOM 669 C CA . ILE A 1 91 ? -9.861 -12.105 2.483 1.00 79.31 91 ILE A CA 1
ATOM 670 C C . ILE A 1 91 ? -9.664 -11.531 1.087 1.00 79.31 91 ILE A C 1
ATOM 672 O O . ILE A 1 91 ? -10.572 -11.766 0.266 1.00 79.31 91 ILE A O 1
#

Radius of gyration: 14.38 Å; chains: 1; bounding box: 30×23×39 Å